Protein AF-A0A836XBY1-F1 (afdb_monomer_lite)

Sequence (160 aa):
MATEALGCWCQQQGVPALYATQEVIALEDSLPRNDVAAAGVRAFLLENYATAENLGTAPGSHAGLGLGHCAAGVAPMRGYVDLIMQRQLLAWLGVVGAPLPLEALERALLETAAARDAGAFAPAGHGERIEAVPGQRLRLRIDQVSARQNILRLADPRPE

pLDDT: mean 77.75, std 17.01, range [32.5, 96.88]

Radius of gyration: 20.56 Å; chains: 1; bounding box: 40×56×50 Å

Structure (mmCIF, N/CA/C/O backbone):
data_AF-A0A836XBY1-F1
#
_entry.id   AF-A0A836XBY1-F1
#
loop_
_atom_site.group_PDB
_atom_site.id
_atom_site.type_symbol
_atom_site.label_atom_id
_atom_site.label_alt_id
_atom_site.label_comp_id
_atom_site.label_asym_id
_atom_site.label_entity_id
_atom_site.label_seq_id
_atom_site.pdbx_PDB_ins_code
_atom_site.Cartn_x
_atom_site.Cartn_y
_atom_site.Cartn_z
_atom_site.occupancy
_atom_site.B_iso_or_equiv
_atom_site.auth_seq_id
_atom_site.auth_comp_id
_atom_site.auth_asym_id
_atom_site.auth_atom_id
_atom_site.pdbx_PDB_model_num
ATOM 1 N N . MET A 1 1 ? 2.038 -13.872 -1.109 1.00 83.88 1 MET A N 1
ATOM 2 C CA . MET A 1 1 ? 1.211 -14.680 -0.179 1.00 83.88 1 MET A CA 1
ATOM 3 C C . MET A 1 1 ? 0.800 -13.906 1.071 1.00 83.88 1 MET A C 1
ATOM 5 O O . MET A 1 1 ? -0.390 -13.713 1.242 1.00 83.88 1 MET A O 1
ATOM 9 N N . ALA A 1 2 ? 1.714 -13.426 1.929 1.00 93.50 2 ALA A N 1
ATOM 10 C CA . ALA A 1 2 ? 1.316 -12.692 3.146 1.00 93.50 2 ALA A CA 1
ATOM 11 C C . ALA A 1 2 ? 0.597 -11.357 2.857 1.00 93.50 2 ALA A C 1
ATOM 13 O O . ALA A 1 2 ? -0.452 -11.092 3.435 1.00 93.50 2 ALA A O 1
ATOM 14 N N . THR A 1 3 ? 1.116 -10.558 1.917 1.00 94.06 3 THR A N 1
ATOM 15 C CA . THR A 1 3 ? 0.477 -9.311 1.447 1.00 94.06 3 THR A CA 1
ATOM 16 C C . THR A 1 3 ? -0.903 -9.551 0.841 1.00 94.06 3 THR A C 1
ATOM 18 O O . THR A 1 3 ? -1.809 -8.742 1.016 1.00 94.06 3 THR A O 1
ATOM 21 N N . GLU A 1 4 ? -1.074 -10.691 0.167 1.00 95.75 4 GLU A N 1
ATOM 22 C CA . GLU A 1 4 ? -2.338 -11.082 -0.452 1.00 95.75 4 GLU A CA 1
ATOM 23 C C . GLU A 1 4 ? -3.380 -11.537 0.560 1.00 95.75 4 GLU A C 1
ATOM 25 O O . GLU A 1 4 ? -4.508 -11.054 0.546 1.00 95.75 4 GLU A O 1
ATOM 30 N N . ALA A 1 5 ? -2.987 -12.401 1.496 1.00 96.38 5 ALA A N 1
ATOM 31 C CA . ALA A 1 5 ? -3.855 -12.808 2.591 1.00 96.38 5 ALA A CA 1
ATOM 32 C C . ALA A 1 5 ? -4.316 -11.596 3.416 1.00 96.38 5 ALA A C 1
ATOM 34 O O . ALA A 1 5 ? -5.496 -11.492 3.750 1.00 96.38 5 ALA A O 1
ATOM 35 N N . LEU A 1 6 ? -3.401 -10.661 3.692 1.00 96.00 6 LEU A N 1
ATOM 36 C CA . LEU A 1 6 ? -3.723 -9.419 4.384 1.00 96.00 6 LEU A CA 1
ATOM 37 C C . LEU A 1 6 ? -4.706 -8.559 3.580 1.00 96.00 6 LEU A C 1
ATOM 39 O O . LEU A 1 6 ? -5.691 -8.092 4.143 1.00 96.00 6 LEU A O 1
ATOM 43 N N . GLY A 1 7 ? -4.476 -8.384 2.276 1.00 95.75 7 GLY A N 1
ATOM 44 C CA . GLY A 1 7 ? -5.364 -7.607 1.410 1.00 95.75 7 GLY A CA 1
ATOM 45 C C . GLY A 1 7 ? -6.777 -8.181 1.348 1.00 95.75 7 GLY A C 1
ATOM 46 O O . GLY A 1 7 ? -7.746 -7.452 1.552 1.00 95.75 7 GLY A O 1
ATOM 47 N N . CYS A 1 8 ? -6.895 -9.497 1.166 1.00 96.12 8 CYS A N 1
ATOM 48 C CA . CYS A 1 8 ? -8.179 -10.190 1.206 1.00 96.12 8 CYS A CA 1
ATOM 49 C C . CYS A 1 8 ? -8.882 -10.008 2.558 1.00 96.12 8 CYS A C 1
ATOM 51 O O . CYS A 1 8 ? -10.078 -9.724 2.600 1.00 96.12 8 CYS A O 1
ATOM 53 N N . TRP A 1 9 ? -8.153 -10.141 3.668 1.00 96.62 9 TRP A N 1
ATOM 54 C CA . TRP A 1 9 ? -8.723 -9.967 5.002 1.00 96.62 9 TRP A CA 1
ATOM 55 C C . TRP A 1 9 ? -9.207 -8.531 5.236 1.00 96.62 9 TRP A C 1
ATOM 57 O O . TRP A 1 9 ? -10.338 -8.340 5.677 1.00 96.62 9 TRP A O 1
ATOM 67 N N . CYS A 1 10 ? -8.405 -7.521 4.884 1.00 95.44 10 CYS A N 1
ATOM 68 C CA . CYS A 1 10 ? -8.791 -6.114 5.015 1.00 95.44 10 CYS A CA 1
ATOM 69 C C . CYS A 1 10 ? -10.071 -5.809 4.232 1.00 95.44 10 CYS A C 1
ATOM 71 O O . CYS A 1 10 ? -10.983 -5.182 4.767 1.00 95.44 10 CYS A O 1
ATOM 73 N N . GLN A 1 11 ? -10.171 -6.306 2.997 1.00 94.50 11 GLN A N 1
ATOM 74 C CA . GLN A 1 11 ? -11.366 -6.145 2.174 1.00 94.50 11 GLN A CA 1
ATOM 75 C C . GLN A 1 11 ? -12.593 -6.821 2.802 1.00 94.50 11 GLN A C 1
ATOM 77 O O . GLN A 1 11 ? -13.657 -6.212 2.876 1.00 94.50 11 GLN A O 1
ATOM 82 N N . GLN A 1 12 ? -12.450 -8.055 3.293 1.00 95.88 12 GLN A N 1
ATOM 83 C CA . GLN A 1 12 ? -13.543 -8.804 3.925 1.00 95.88 12 GLN A CA 1
ATOM 84 C C . GLN A 1 12 ? -14.035 -8.155 5.223 1.00 95.88 12 GLN A C 1
ATOM 86 O O . GLN A 1 12 ? -15.228 -8.189 5.512 1.00 95.88 12 GLN A O 1
ATOM 91 N N . GLN A 1 13 ? -13.126 -7.576 6.008 1.00 94.88 13 GLN A N 1
ATOM 92 C CA . GLN A 1 13 ? -13.446 -6.921 7.278 1.00 94.88 13 GLN A CA 1
ATOM 93 C C . GLN A 1 13 ? -13.849 -5.447 7.119 1.00 94.88 13 GLN A C 1
ATOM 95 O O . GLN A 1 13 ? -14.208 -4.808 8.106 1.00 94.88 13 GLN A O 1
ATOM 100 N N . GLY A 1 14 ? -13.777 -4.890 5.904 1.00 93.19 14 GLY A N 1
ATOM 101 C CA . GLY A 1 14 ? -14.043 -3.471 5.658 1.00 93.19 14 GLY A CA 1
ATOM 102 C C . GLY A 1 14 ? -13.013 -2.536 6.299 1.00 93.19 14 GLY A C 1
ATOM 103 O O . GLY A 1 14 ? -13.337 -1.395 6.617 1.00 93.19 14 GLY A O 1
ATOM 104 N N . VAL A 1 15 ? -11.784 -3.015 6.509 1.00 93.94 15 VAL A N 1
ATOM 105 C CA . VAL A 1 15 ? -10.686 -2.230 7.084 1.00 93.94 15 VAL A CA 1
ATOM 106 C C . VAL A 1 15 ? -10.152 -1.283 6.006 1.00 93.94 15 VAL A C 1
ATOM 108 O O . VAL A 1 15 ? -9.696 -1.762 4.961 1.00 93.94 15 VAL A O 1
ATOM 111 N N . PRO A 1 16 ? -10.130 0.042 6.239 1.00 94.12 16 PRO A N 1
ATOM 112 C CA . PRO A 1 16 ? -9.427 0.968 5.358 1.00 94.12 16 PRO A CA 1
ATOM 113 C C . PRO A 1 16 ? -7.941 0.600 5.301 1.00 94.12 16 PRO A C 1
ATOM 115 O O . PRO A 1 16 ? -7.269 0.572 6.335 1.00 94.12 16 PRO A O 1
ATOM 118 N N . ALA A 1 17 ? -7.442 0.292 4.105 1.00 94.50 17 ALA A N 1
ATOM 119 C CA . ALA A 1 17 ? -6.111 -0.263 3.898 1.00 94.50 17 ALA A CA 1
ATOM 120 C C . ALA A 1 17 ? -5.401 0.390 2.709 1.00 94.50 17 ALA A C 1
ATOM 122 O O . ALA A 1 17 ? -6.031 0.984 1.839 1.00 94.50 17 ALA A O 1
ATOM 123 N N . LEU A 1 18 ? -4.076 0.259 2.694 1.00 95.31 18 LEU A N 1
ATOM 124 C CA . LEU A 1 18 ? -3.205 0.725 1.625 1.00 95.31 18 LEU A CA 1
ATOM 125 C C . LEU A 1 18 ? -2.820 -0.468 0.748 1.00 95.31 18 LEU A C 1
ATOM 127 O O . LEU A 1 18 ? -2.234 -1.441 1.233 1.00 95.31 18 LEU A O 1
ATOM 131 N N . TYR A 1 19 ? -3.148 -0.375 -0.534 1.00 94.88 19 TYR A N 1
ATOM 132 C CA . TYR A 1 19 ? -2.885 -1.384 -1.548 1.00 94.88 19 TYR A CA 1
ATOM 133 C C . TYR A 1 19 ? -1.819 -0.894 -2.524 1.00 94.88 19 TYR A C 1
ATOM 135 O O . TYR A 1 19 ? -1.833 0.253 -2.969 1.00 94.88 19 TYR A O 1
ATOM 143 N N . ALA A 1 20 ? -0.908 -1.795 -2.862 1.00 92.88 20 ALA A N 1
ATOM 144 C CA . ALA A 1 20 ? 0.003 -1.684 -3.982 1.00 92.88 20 ALA A CA 1
ATOM 145 C C . ALA A 1 20 ? -0.653 -2.325 -5.206 1.00 92.88 20 ALA A C 1
ATOM 147 O O . ALA A 1 20 ? -1.018 -3.501 -5.196 1.00 92.88 20 ALA A O 1
ATOM 148 N N . THR A 1 21 ? -0.810 -1.546 -6.265 1.00 92.38 21 THR A N 1
ATOM 149 C CA . THR A 1 21 ? -1.419 -1.981 -7.521 1.00 92.38 21 THR A CA 1
ATOM 150 C C . THR A 1 21 ? -0.448 -1.743 -8.660 1.00 92.38 21 THR A C 1
ATOM 152 O O . THR A 1 21 ? 0.353 -0.809 -8.636 1.00 92.38 21 THR A O 1
ATOM 155 N N . GLN A 1 22 ? -0.492 -2.607 -9.662 1.00 90.25 22 GLN A N 1
ATOM 156 C CA . GLN A 1 22 ? 0.351 -2.478 -10.839 1.00 90.25 22 GLN A CA 1
ATOM 157 C C . GLN A 1 22 ? -0.416 -3.012 -12.038 1.00 90.25 22 GLN A C 1
ATOM 159 O O . GLN A 1 22 ? -0.896 -4.150 -12.017 1.00 90.25 22 GLN A O 1
ATOM 164 N N . GLU A 1 23 ? -0.533 -2.181 -13.068 1.00 81.88 23 GLU A N 1
ATOM 165 C CA . GLU A 1 23 ? -1.212 -2.550 -14.303 1.00 81.88 23 GLU A CA 1
ATOM 166 C C . GLU A 1 23 ? -0.350 -3.495 -15.148 1.00 81.88 23 GLU A C 1
ATOM 168 O O . GLU A 1 23 ? 0.879 -3.521 -15.059 1.00 81.88 23 GLU A O 1
ATOM 173 N N . VAL A 1 24 ? -1.014 -4.304 -15.972 1.00 72.62 24 VAL A N 1
ATOM 174 C CA . VAL A 1 24 ? -0.338 -5.165 -16.943 1.00 72.62 24 VAL A CA 1
ATOM 175 C C . VAL A 1 24 ? 0.070 -4.312 -18.134 1.00 72.62 24 VAL A C 1
ATOM 177 O O . VAL A 1 24 ? -0.769 -3.644 -18.735 1.00 72.62 24 VAL A O 1
ATOM 180 N N . ILE A 1 25 ? 1.333 -4.407 -18.541 1.00 65.50 25 ILE A N 1
ATOM 181 C CA . ILE A 1 25 ? 1.749 -3.912 -19.851 1.00 65.50 25 ILE A CA 1
ATOM 182 C C . ILE A 1 25 ? 1.839 -5.101 -20.791 1.00 65.50 25 ILE A C 1
ATOM 184 O O . ILE A 1 25 ? 2.587 -6.049 -20.550 1.00 65.50 25 ILE A O 1
ATOM 188 N N . ALA A 1 26 ? 1.075 -5.040 -21.878 1.00 61.56 26 ALA A N 1
ATOM 189 C CA . ALA A 1 26 ? 1.122 -6.022 -22.947 1.00 61.56 26 ALA A CA 1
ATOM 190 C C . ALA A 1 26 ? 2.450 -5.897 -23.720 1.00 61.56 26 ALA A C 1
ATOM 192 O O . ALA A 1 26 ? 2.532 -5.211 -24.734 1.00 61.56 26 ALA A O 1
ATOM 193 N N . LEU A 1 27 ? 3.508 -6.543 -23.221 1.00 60.84 27 LEU A N 1
ATOM 194 C CA . LEU A 1 27 ? 4.793 -6.703 -23.924 1.00 60.84 27 LEU A CA 1
ATOM 195 C C . LEU A 1 27 ? 4.942 -8.069 -24.609 1.00 60.84 27 LEU A C 1
ATOM 197 O O . LEU A 1 27 ? 6.008 -8.400 -25.126 1.00 60.84 27 LEU A O 1
ATOM 201 N N . GLU A 1 28 ? 3.900 -8.897 -24.577 1.00 59.56 28 GLU A N 1
ATOM 202 C CA . GLU A 1 28 ? 4.025 -10.337 -24.815 1.00 59.56 28 GLU A CA 1
ATOM 203 C C . GLU A 1 28 ? 4.475 -10.720 -26.232 1.00 59.56 28 GLU A C 1
ATOM 205 O O . GLU A 1 28 ? 5.064 -11.795 -26.399 1.00 59.56 28 GLU A O 1
ATOM 210 N N . ASP A 1 29 ? 4.252 -9.844 -27.214 1.00 56.56 29 ASP A N 1
ATOM 211 C CA . ASP A 1 29 ? 4.521 -10.122 -28.629 1.00 56.56 29 ASP A CA 1
ATOM 212 C C . ASP A 1 29 ? 5.930 -9.717 -29.095 1.00 56.56 29 ASP A C 1
ATOM 214 O O . ASP A 1 29 ? 6.388 -10.199 -30.129 1.00 56.56 29 ASP A O 1
ATOM 218 N N . SER A 1 30 ? 6.654 -8.875 -28.348 1.00 58.19 30 SER A N 1
ATOM 219 C CA . SER A 1 30 ? 7.972 -8.346 -28.754 1.00 58.19 30 SER A CA 1
ATOM 220 C C . SER A 1 30 ? 9.150 -8.864 -27.924 1.00 58.19 30 SER A C 1
ATOM 222 O O . SER A 1 30 ? 10.306 -8.574 -28.242 1.00 58.19 30 SER A O 1
ATOM 224 N N . LEU A 1 31 ? 8.890 -9.644 -26.871 1.00 63.50 31 LEU A N 1
ATOM 225 C CA . LEU A 1 31 ? 9.942 -10.184 -26.013 1.00 63.50 31 LEU A CA 1
ATOM 226 C C . LEU A 1 31 ? 10.588 -11.438 -26.626 1.00 63.50 31 LEU A C 1
ATOM 228 O O . LEU A 1 31 ? 9.869 -12.347 -27.051 1.00 63.50 31 LEU A O 1
ATOM 232 N N . PRO A 1 32 ? 11.932 -11.554 -26.600 1.00 62.34 32 PRO A N 1
ATOM 233 C CA . PRO A 1 32 ? 12.618 -12.770 -27.021 1.00 62.34 32 PRO A CA 1
ATOM 234 C C . PRO A 1 32 ? 12.116 -13.966 -26.202 1.00 62.34 32 PRO A C 1
ATOM 236 O O . PRO A 1 32 ? 12.193 -13.964 -24.970 1.00 62.34 32 PRO A O 1
ATOM 239 N N . ARG A 1 33 ? 11.587 -14.992 -26.875 1.00 60.72 33 ARG A N 1
ATOM 240 C CA . ARG A 1 33 ? 11.203 -16.259 -26.242 1.00 60.72 33 ARG A CA 1
ATOM 241 C C . ARG A 1 33 ? 12.278 -17.307 -26.537 1.00 60.72 33 ARG A C 1
ATOM 243 O O . ARG A 1 33 ? 12.621 -17.513 -27.694 1.00 60.72 33 ARG A O 1
ATOM 250 N N . ASN A 1 34 ? 12.712 -18.009 -25.488 1.00 58.09 34 ASN A N 1
ATOM 251 C CA . ASN A 1 34 ? 13.437 -19.288 -25.530 1.00 58.09 34 ASN A CA 1
ATOM 252 C C . ASN A 1 34 ? 14.964 -19.282 -25.773 1.00 58.09 34 ASN A C 1
ATOM 254 O O . ASN A 1 34 ? 15.424 -19.983 -26.668 1.00 58.09 34 ASN A O 1
ATOM 258 N N . ASP A 1 35 ? 15.757 -18.645 -24.899 1.00 61.16 35 ASP A N 1
ATOM 259 C CA . ASP A 1 35 ? 17.078 -19.171 -24.490 1.00 61.16 35 ASP A CA 1
ATOM 260 C C . ASP A 1 35 ? 17.495 -18.635 -23.087 1.00 61.16 35 ASP A C 1
ATOM 262 O O . ASP A 1 35 ? 16.883 -17.700 -22.565 1.00 61.16 35 ASP A O 1
ATOM 266 N N . VAL A 1 36 ? 18.487 -19.252 -22.426 1.00 57.00 36 VAL A N 1
ATOM 267 C CA . VAL A 1 36 ? 18.927 -18.887 -21.055 1.00 57.00 36 VAL A CA 1
ATOM 268 C C . VAL A 1 36 ? 19.690 -17.548 -21.011 1.00 57.00 36 VAL A C 1
ATOM 270 O O . VAL A 1 36 ? 19.583 -16.822 -20.025 1.00 57.00 36 VAL A O 1
ATOM 273 N N . ALA A 1 37 ? 20.404 -17.168 -22.075 1.00 61.78 37 ALA A N 1
ATOM 274 C CA . ALA A 1 37 ? 21.011 -15.841 -22.222 1.00 61.78 37 ALA A CA 1
ATOM 275 C C . ALA A 1 37 ? 19.949 -14.752 -22.500 1.00 61.78 37 ALA A C 1
ATOM 277 O O . ALA A 1 37 ? 20.067 -13.619 -22.030 1.00 61.78 37 ALA A O 1
ATOM 278 N N . ALA A 1 38 ? 18.852 -15.113 -23.164 1.00 67.31 38 ALA A N 1
ATOM 279 C CA . ALA A 1 38 ? 17.681 -14.288 -23.408 1.00 67.31 38 ALA A CA 1
ATOM 280 C C . ALA A 1 38 ? 16.842 -14.080 -22.140 1.00 67.31 38 ALA A C 1
ATOM 282 O O . ALA A 1 38 ? 16.091 -13.110 -22.073 1.00 67.31 38 ALA A O 1
ATOM 283 N N . ALA A 1 39 ? 16.988 -14.919 -21.106 1.00 72.50 39 ALA A N 1
ATOM 284 C CA . ALA A 1 39 ? 16.289 -14.737 -19.833 1.00 72.50 39 ALA A CA 1
ATOM 285 C C . ALA A 1 39 ? 16.716 -13.443 -19.117 1.00 72.50 39 ALA A C 1
ATOM 287 O O . ALA A 1 39 ? 15.857 -12.710 -18.630 1.00 72.50 39 ALA A O 1
ATOM 288 N N . GLY A 1 40 ? 18.018 -13.131 -19.109 1.00 75.06 40 GLY A N 1
ATOM 289 C CA . GLY A 1 40 ? 18.540 -11.892 -18.522 1.00 75.06 40 GLY A CA 1
ATOM 290 C C . GLY A 1 40 ? 18.102 -10.650 -19.299 1.00 75.06 40 GLY A C 1
ATOM 291 O O . GLY A 1 40 ? 17.613 -9.690 -18.711 1.00 75.06 40 GLY A O 1
ATOM 292 N N . VAL A 1 41 ? 18.184 -10.701 -20.633 1.00 76.75 41 VAL A N 1
ATOM 293 C CA . VAL A 1 41 ? 17.701 -9.621 -21.513 1.00 76.75 41 VAL A CA 1
ATOM 294 C C . VAL A 1 41 ? 16.195 -9.415 -21.349 1.00 76.75 41 VAL A C 1
ATOM 296 O O . VAL A 1 41 ? 15.728 -8.284 -21.266 1.00 76.75 41 VAL A O 1
ATOM 299 N N . ARG A 1 42 ? 15.421 -10.498 -21.243 1.00 75.56 42 ARG A N 1
ATOM 300 C CA . ARG A 1 42 ? 13.977 -10.438 -21.011 1.00 75.56 42 ARG A CA 1
ATOM 301 C C . ARG A 1 42 ? 13.641 -9.844 -19.646 1.00 75.56 42 ARG A C 1
ATOM 303 O O . ARG A 1 42 ? 12.733 -9.025 -19.586 1.00 75.56 42 ARG A O 1
ATOM 310 N N . ALA A 1 43 ? 14.353 -10.218 -18.582 1.00 77.62 43 ALA A N 1
ATOM 311 C CA . ALA A 1 43 ? 14.173 -9.620 -17.259 1.00 77.62 43 ALA A CA 1
ATOM 312 C C . ALA A 1 43 ? 14.464 -8.112 -17.290 1.00 77.62 43 ALA A C 1
ATOM 314 O O . ALA A 1 43 ? 13.621 -7.325 -16.876 1.00 77.62 43 ALA A O 1
ATOM 315 N N . PHE A 1 44 ? 15.583 -7.712 -17.900 1.00 77.19 44 PHE A N 1
ATOM 316 C CA . PHE A 1 44 ? 15.938 -6.305 -18.084 1.00 77.19 44 PHE A CA 1
ATOM 317 C C . PHE A 1 44 ? 14.874 -5.528 -18.873 1.00 77.19 44 PHE A C 1
ATOM 319 O O . PHE A 1 44 ? 14.497 -4.424 -18.489 1.00 77.19 44 PHE A O 1
ATOM 326 N N . LEU A 1 45 ? 14.358 -6.082 -19.974 1.00 75.94 45 LEU A N 1
ATOM 327 C CA . LEU A 1 45 ? 13.289 -5.437 -20.739 1.00 75.94 45 LEU A CA 1
ATOM 328 C C . LEU A 1 45 ? 12.007 -5.332 -19.905 1.00 75.94 45 LEU A C 1
ATOM 330 O O . LEU A 1 45 ? 11.420 -4.259 -19.833 1.00 75.94 45 LEU A O 1
ATOM 334 N N . LEU A 1 46 ? 11.594 -6.404 -19.229 1.00 76.31 46 LEU A N 1
ATOM 335 C CA . LEU A 1 46 ? 10.412 -6.385 -18.367 1.00 76.31 46 LEU A CA 1
ATOM 336 C C . LEU A 1 46 ? 10.526 -5.340 -17.251 1.00 76.31 46 LEU A C 1
ATOM 338 O O . LEU A 1 46 ? 9.559 -4.628 -17.013 1.00 76.31 46 LEU A O 1
ATOM 342 N N . GLU A 1 47 ? 11.692 -5.198 -16.620 1.00 76.88 47 GLU A N 1
ATOM 343 C CA . GLU A 1 47 ? 11.943 -4.162 -15.611 1.00 76.88 47 GLU A CA 1
ATOM 344 C C . GLU A 1 47 ? 11.869 -2.747 -16.193 1.00 76.88 47 GLU A C 1
ATOM 346 O O . GLU A 1 47 ? 11.228 -1.881 -15.606 1.00 76.88 47 GLU A O 1
ATOM 351 N N . ASN A 1 48 ? 12.472 -2.507 -17.363 1.00 73.50 48 ASN A N 1
ATOM 352 C CA . ASN A 1 48 ? 12.445 -1.185 -18.003 1.00 73.50 48 ASN A CA 1
ATOM 353 C C . ASN A 1 48 ? 11.057 -0.775 -18.479 1.00 73.50 48 ASN A C 1
ATOM 355 O O . ASN A 1 48 ? 10.752 0.416 -18.549 1.00 73.50 48 ASN A O 1
ATOM 359 N N . TYR A 1 49 ? 10.244 -1.753 -18.866 1.00 73.19 49 TYR A N 1
ATOM 360 C CA . TYR A 1 49 ? 8.899 -1.471 -19.315 1.00 73.19 49 TYR A CA 1
ATOM 361 C C . TYR A 1 49 ? 7.892 -1.477 -18.180 1.00 73.19 49 TYR A C 1
ATOM 363 O O . TYR A 1 49 ? 6.896 -0.797 -18.351 1.00 73.19 49 TYR A O 1
ATOM 371 N N . ALA A 1 50 ? 8.125 -2.159 -17.053 1.00 70.88 50 ALA A N 1
ATOM 372 C CA . ALA A 1 50 ? 7.178 -2.252 -15.944 1.00 70.88 50 ALA A CA 1
ATOM 373 C C . ALA A 1 50 ? 6.606 -0.880 -15.544 1.00 70.88 50 ALA A C 1
ATOM 375 O O . ALA A 1 50 ? 7.343 0.083 -15.324 1.00 70.88 50 ALA A O 1
ATOM 376 N N . THR A 1 51 ? 5.277 -0.789 -15.409 1.00 75.88 51 THR A N 1
ATOM 377 C CA . THR A 1 51 ? 4.661 0.420 -14.853 1.00 75.88 51 THR A CA 1
ATOM 378 C C . THR A 1 51 ? 5.132 0.591 -13.421 1.00 75.88 51 THR A C 1
ATOM 380 O O . THR A 1 51 ? 5.271 -0.395 -12.691 1.00 75.88 51 THR A O 1
ATOM 383 N N . ALA A 1 52 ? 5.299 1.837 -12.989 1.00 79.62 52 ALA A N 1
ATOM 384 C CA . ALA A 1 52 ? 5.485 2.116 -11.575 1.00 79.62 52 ALA A CA 1
ATOM 385 C C . ALA A 1 52 ? 4.344 1.492 -10.754 1.00 79.62 52 ALA A C 1
ATOM 387 O O . ALA A 1 52 ? 3.189 1.459 -11.187 1.00 79.62 52 ALA A O 1
ATOM 388 N N . GLU A 1 53 ? 4.687 0.979 -9.576 1.00 86.00 53 GLU A N 1
ATOM 389 C CA . GLU A 1 53 ? 3.698 0.578 -8.583 1.00 86.00 53 GLU A CA 1
ATOM 390 C C . GLU A 1 53 ? 2.884 1.810 -8.167 1.00 86.00 53 GLU A C 1
ATOM 392 O O . GLU A 1 53 ? 3.440 2.852 -7.811 1.00 86.00 53 GLU A O 1
ATOM 397 N N . ASN A 1 54 ? 1.562 1.677 -8.198 1.00 88.00 54 ASN A N 1
ATOM 398 C CA . ASN A 1 54 ? 0.631 2.676 -7.707 1.00 88.00 54 ASN A CA 1
ATOM 399 C C . ASN A 1 54 ? 0.163 2.280 -6.310 1.00 88.00 54 ASN A C 1
ATOM 401 O O . ASN A 1 54 ? -0.486 1.247 -6.125 1.00 88.00 54 ASN A O 1
ATOM 405 N N . LEU A 1 55 ? 0.462 3.131 -5.332 1.00 90.62 55 LEU A N 1
ATOM 406 C CA . LEU A 1 55 ? -0.076 3.008 -3.985 1.00 90.62 55 LEU A CA 1
ATOM 407 C C . LEU A 1 55 ? -1.401 3.760 -3.885 1.00 90.62 55 LEU A C 1
ATOM 409 O O . LEU A 1 55 ? -1.483 4.938 -4.231 1.00 90.62 55 LEU A O 1
ATOM 413 N N . GLY A 1 56 ? -2.425 3.089 -3.373 1.00 92.06 56 GLY A N 1
ATOM 414 C CA . GLY A 1 56 ? -3.756 3.658 -3.213 1.00 92.06 56 GLY A CA 1
ATOM 415 C C . GLY A 1 56 ? -4.533 3.005 -2.080 1.00 92.06 56 GLY A C 1
ATOM 416 O O . GLY A 1 56 ? -4.039 2.120 -1.387 1.00 92.06 56 GLY A O 1
ATOM 417 N N . THR A 1 57 ? -5.765 3.454 -1.881 1.00 93.00 57 THR A N 1
ATOM 418 C CA . THR A 1 57 ? -6.697 2.893 -0.889 1.00 93.00 57 THR A CA 1
ATOM 419 C C . THR A 1 57 ? -7.691 1.908 -1.501 1.00 93.00 57 THR A C 1
ATOM 421 O O . THR A 1 57 ? -8.324 1.128 -0.788 1.00 93.00 57 THR A O 1
ATOM 424 N N . ALA A 1 58 ? -7.813 1.914 -2.829 1.00 92.00 58 ALA A N 1
ATOM 425 C CA . ALA A 1 58 ? -8.642 0.975 -3.561 1.00 92.00 58 ALA A CA 1
ATOM 426 C C . ALA A 1 58 ? -7.897 -0.357 -3.769 1.00 92.00 58 ALA A C 1
ATOM 428 O O . ALA A 1 58 ? -6.743 -0.344 -4.208 1.00 92.00 58 ALA A O 1
ATOM 429 N N . PRO A 1 59 ? -8.537 -1.506 -3.494 1.00 92.06 59 PRO A N 1
ATOM 430 C CA . PRO A 1 59 ? -7.967 -2.802 -3.830 1.00 92.06 59 PRO A CA 1
ATOM 431 C C . PRO A 1 59 ? -7.811 -2.951 -5.346 1.00 92.06 59 PRO A C 1
ATOM 433 O O . PRO A 1 59 ? -8.681 -2.543 -6.116 1.00 92.06 59 PRO A O 1
ATOM 436 N N . GLY A 1 60 ? -6.720 -3.585 -5.770 1.00 88.94 60 GLY A N 1
ATOM 437 C CA . GLY A 1 60 ? -6.456 -3.872 -7.173 1.00 88.94 60 GLY A CA 1
ATOM 438 C C . GLY A 1 60 ? -5.334 -4.887 -7.358 1.00 88.94 60 GLY A C 1
ATOM 439 O O . GLY A 1 60 ? -4.601 -5.215 -6.418 1.00 88.94 60 GLY A O 1
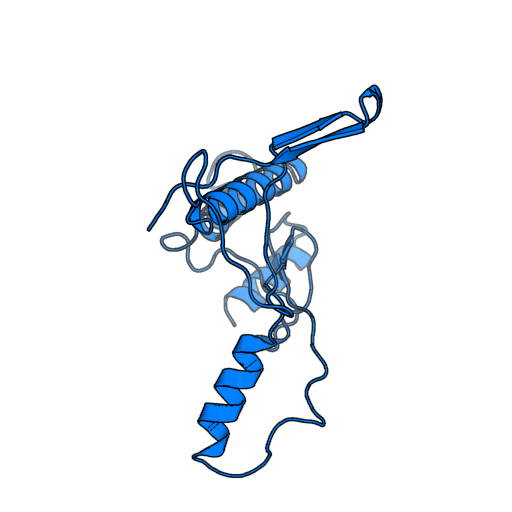ATOM 440 N N . SER A 1 61 ? -5.211 -5.376 -8.591 1.00 90.62 61 SER A N 1
ATOM 441 C CA . SER A 1 61 ? -4.209 -6.372 -8.954 1.00 90.62 61 SER A CA 1
ATOM 442 C C . SER A 1 61 ? -2.805 -5.782 -8.988 1.00 90.62 61 SER A C 1
ATOM 444 O O . SER A 1 61 ? -2.601 -4.641 -9.405 1.00 90.62 61 SER A O 1
ATOM 446 N N . HIS A 1 62 ? -1.824 -6.609 -8.644 1.00 91.81 62 HIS A N 1
ATOM 447 C CA . HIS A 1 62 ? -0.414 -6.317 -8.839 1.00 91.81 62 HIS A CA 1
ATOM 448 C C . HIS A 1 62 ? 0.158 -7.254 -9.904 1.00 91.81 62 HIS A C 1
ATOM 450 O O . HIS A 1 62 ? 0.625 -8.354 -9.593 1.00 91.81 62 HIS A O 1
ATOM 456 N N . ALA A 1 63 ? 0.140 -6.811 -11.163 1.00 85.94 63 ALA A N 1
ATOM 457 C CA . ALA A 1 63 ? 0.531 -7.610 -12.324 1.00 85.94 63 ALA A CA 1
ATOM 458 C C . ALA A 1 63 ? 1.914 -8.266 -12.181 1.00 85.94 63 ALA A C 1
ATOM 460 O O . ALA A 1 63 ? 2.036 -9.473 -12.380 1.00 85.94 63 ALA A O 1
ATOM 461 N N . GLY A 1 64 ? 2.936 -7.516 -11.750 1.00 82.62 64 GLY A N 1
ATOM 462 C CA . GLY A 1 64 ? 4.302 -8.036 -11.615 1.00 82.62 64 GLY A CA 1
ATOM 463 C C . GLY A 1 64 ? 4.473 -9.136 -10.562 1.00 82.62 64 GLY A C 1
ATOM 464 O O . GLY A 1 64 ? 5.443 -9.886 -10.616 1.00 82.62 64 GLY A O 1
ATOM 465 N N . LEU A 1 65 ? 3.526 -9.267 -9.626 1.00 86.44 65 LEU A N 1
ATOM 466 C CA . LEU A 1 65 ? 3.536 -10.296 -8.581 1.00 86.44 65 LEU A CA 1
ATOM 467 C C . LEU A 1 65 ? 2.463 -11.371 -8.806 1.00 86.44 65 LEU A C 1
ATOM 469 O O . LEU A 1 65 ? 2.432 -12.355 -8.070 1.00 86.44 65 LEU A O 1
ATOM 473 N N . GLY A 1 66 ? 1.574 -11.183 -9.787 1.00 89.19 66 GLY A N 1
ATOM 474 C CA . GLY A 1 66 ? 0.436 -12.067 -10.036 1.00 89.19 66 GLY A CA 1
ATOM 475 C C . GLY A 1 66 ? -0.588 -12.106 -8.896 1.00 89.19 66 GLY A C 1
ATOM 476 O O . GLY A 1 66 ? -1.268 -13.115 -8.741 1.00 89.19 66 GLY A O 1
ATOM 477 N N . LEU A 1 67 ? -0.679 -11.049 -8.080 1.00 91.44 67 LEU A N 1
ATOM 478 C CA . LEU A 1 67 ? -1.565 -11.004 -6.907 1.00 91.44 67 LEU A CA 1
ATOM 479 C C . LEU A 1 67 ? -2.841 -10.221 -7.207 1.00 91.44 67 LEU A C 1
ATOM 481 O O . LEU A 1 67 ? -2.791 -9.177 -7.860 1.00 91.44 67 LEU A O 1
ATOM 485 N N . GLY A 1 68 ? -3.973 -10.688 -6.677 1.00 91.44 68 GLY A N 1
ATOM 486 C CA . GLY A 1 68 ? -5.262 -10.008 -6.848 1.00 91.44 68 GLY A CA 1
ATOM 487 C C . GLY A 1 68 ? -5.468 -8.820 -5.903 1.00 91.44 68 GLY A C 1
ATOM 488 O O . GLY A 1 68 ? -6.116 -7.850 -6.278 1.00 91.44 68 GLY A O 1
ATOM 489 N N . HIS A 1 69 ? -4.908 -8.894 -4.692 1.00 92.81 69 HIS A N 1
ATOM 490 C CA . HIS A 1 69 ? -5.038 -7.871 -3.650 1.00 92.81 69 HIS A CA 1
ATOM 491 C C . HIS A 1 69 ? -3.707 -7.713 -2.919 1.00 92.81 69 HIS A C 1
ATOM 493 O O . HIS A 1 69 ? -3.437 -8.468 -1.999 1.00 92.81 69 HIS A O 1
ATOM 499 N N . CYS A 1 70 ? -2.849 -6.764 -3.281 1.00 94.00 70 CYS A N 1
ATOM 500 C CA . CYS A 1 70 ? -1.556 -6.627 -2.601 1.00 94.00 70 CYS A CA 1
ATOM 501 C C . CYS A 1 70 ? -1.603 -5.506 -1.557 1.00 94.00 70 CYS A C 1
ATOM 503 O O . CYS A 1 70 ? -1.400 -4.347 -1.894 1.00 94.00 70 CYS A O 1
ATOM 505 N N . ALA A 1 71 ? -1.883 -5.829 -0.289 1.00 95.31 71 ALA A N 1
ATOM 506 C CA . ALA A 1 71 ? -1.874 -4.834 0.789 1.00 95.31 71 ALA A CA 1
ATOM 507 C C . ALA A 1 71 ? -0.493 -4.692 1.445 1.00 95.31 71 ALA A C 1
ATOM 509 O O . ALA A 1 71 ? 0.232 -5.677 1.623 1.00 95.31 71 ALA A O 1
ATOM 510 N N . ALA A 1 72 ? -0.158 -3.468 1.854 1.00 93.88 72 ALA A N 1
ATOM 511 C CA . ALA A 1 72 ? 1.005 -3.191 2.692 1.00 93.88 72 ALA A CA 1
ATOM 512 C C . ALA A 1 72 ? 0.761 -3.619 4.154 1.00 93.88 72 ALA A C 1
ATOM 514 O O . ALA A 1 72 ? -0.381 -3.736 4.599 1.00 93.88 72 ALA A O 1
ATOM 515 N N . GLY A 1 73 ? 1.833 -3.823 4.925 1.00 93.00 73 GLY A N 1
ATOM 516 C CA . GLY A 1 73 ? 1.779 -4.143 6.362 1.00 93.00 73 GLY A CA 1
ATOM 517 C C . GLY A 1 73 ? 2.656 -5.319 6.799 1.00 93.00 73 GLY A C 1
ATOM 518 O O . GLY A 1 73 ? 2.668 -5.680 7.978 1.00 93.00 73 GLY A O 1
ATOM 519 N N . VAL A 1 74 ? 3.403 -5.922 5.872 1.00 93.56 74 VAL A N 1
ATOM 520 C CA . VAL A 1 74 ? 4.246 -7.098 6.138 1.00 93.56 74 VAL A CA 1
ATOM 521 C C . VAL A 1 74 ? 5.702 -6.732 6.433 1.00 93.56 74 VAL A C 1
ATOM 523 O O . VAL A 1 74 ? 6.430 -7.550 6.991 1.00 93.56 74 VAL A O 1
ATOM 526 N N . ALA A 1 75 ? 6.138 -5.515 6.089 1.00 93.44 75 ALA A N 1
ATOM 527 C CA . ALA A 1 75 ? 7.527 -5.069 6.220 1.00 93.44 75 ALA A CA 1
ATOM 528 C C . ALA A 1 75 ? 7.671 -3.700 6.931 1.00 93.44 75 ALA A C 1
ATOM 530 O O . ALA A 1 75 ? 8.325 -2.794 6.408 1.00 93.44 75 ALA A O 1
ATOM 531 N N . PRO A 1 76 ? 7.135 -3.532 8.156 1.00 93.12 76 PRO A N 1
ATOM 532 C CA . PRO A 1 76 ? 7.045 -2.237 8.855 1.00 93.12 76 PRO A CA 1
ATOM 533 C C . PRO A 1 76 ? 8.394 -1.554 9.109 1.00 93.12 76 PRO A C 1
ATOM 535 O O . PRO A 1 76 ? 8.471 -0.334 9.179 1.00 93.12 76 PRO A O 1
ATOM 538 N N . MET A 1 77 ? 9.476 -2.327 9.243 1.00 92.25 77 MET A N 1
ATOM 539 C CA . MET A 1 77 ? 10.817 -1.775 9.476 1.00 92.25 77 MET A CA 1
ATOM 540 C C . MET A 1 77 ? 11.488 -1.270 8.194 1.00 92.25 77 MET A C 1
ATOM 542 O O . MET A 1 77 ? 12.520 -0.611 8.266 1.00 92.25 77 MET A O 1
ATOM 546 N N . ARG A 1 78 ? 10.955 -1.635 7.023 1.00 87.94 78 ARG A N 1
ATOM 547 C CA . ARG A 1 78 ? 11.541 -1.317 5.712 1.00 87.94 78 ARG A CA 1
ATOM 548 C C . ARG A 1 78 ? 10.714 -0.307 4.925 1.00 87.94 78 ARG A C 1
ATOM 550 O O . ARG A 1 78 ? 11.248 0.329 4.024 1.00 87.94 78 ARG A O 1
ATOM 557 N N . GLY A 1 79 ? 9.432 -0.166 5.254 1.00 87.50 79 GLY A N 1
ATOM 558 C CA . GLY A 1 79 ? 8.505 0.713 4.557 1.00 87.50 79 GLY A CA 1
ATOM 559 C C . GLY A 1 79 ? 7.662 1.523 5.529 1.00 87.50 79 GLY A C 1
ATOM 560 O O . GLY A 1 79 ? 6.999 0.974 6.404 1.00 87.50 79 GLY A O 1
ATOM 561 N N . TYR A 1 80 ? 7.636 2.841 5.336 1.00 90.81 80 TYR A N 1
ATOM 562 C CA . TYR A 1 80 ? 6.762 3.719 6.115 1.00 90.81 80 TYR A CA 1
ATOM 563 C C . TYR A 1 80 ? 5.273 3.399 5.889 1.00 90.81 80 TYR A C 1
ATOM 565 O O . TYR A 1 80 ? 4.481 3.416 6.827 1.00 90.81 80 TYR A O 1
ATOM 573 N N . VAL A 1 81 ? 4.906 3.008 4.664 1.00 92.69 81 VAL A N 1
ATOM 574 C CA . VAL A 1 81 ? 3.550 2.552 4.315 1.00 92.69 81 VAL A CA 1
ATOM 575 C C . VAL A 1 81 ? 3.170 1.296 5.105 1.00 92.69 81 VAL A C 1
ATOM 577 O O . VAL A 1 81 ? 2.084 1.236 5.679 1.00 92.69 81 VAL A O 1
ATOM 580 N N . ASP A 1 82 ? 4.074 0.316 5.207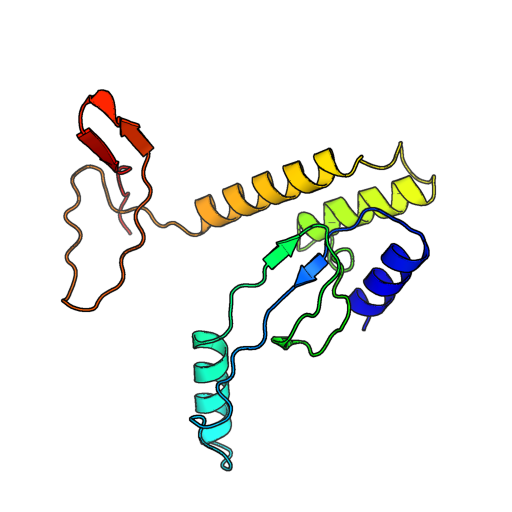 1.00 95.06 82 ASP A N 1
ATOM 581 C CA . ASP A 1 82 ? 3.864 -0.874 6.034 1.00 95.06 82 ASP A CA 1
ATOM 582 C C . ASP A 1 82 ? 3.718 -0.527 7.517 1.00 95.06 82 ASP A C 1
ATOM 584 O O . ASP A 1 82 ? 2.889 -1.119 8.206 1.00 95.06 82 ASP A O 1
ATOM 588 N N . LEU A 1 83 ? 4.489 0.443 8.015 1.00 95.19 83 LEU A N 1
ATOM 589 C CA . LEU A 1 83 ? 4.388 0.905 9.398 1.00 95.19 83 LEU A CA 1
ATOM 590 C C . LEU A 1 83 ? 3.022 1.546 9.684 1.00 95.19 83 LEU A C 1
ATOM 592 O O . LEU A 1 83 ? 2.392 1.230 10.696 1.00 95.19 83 LEU A O 1
ATOM 596 N N . ILE A 1 84 ? 2.546 2.418 8.787 1.00 94.62 84 ILE A N 1
ATOM 597 C CA . ILE A 1 84 ? 1.203 3.008 8.874 1.00 94.62 84 ILE A CA 1
ATOM 598 C C . ILE A 1 84 ? 0.149 1.902 8.883 1.00 94.62 84 ILE A C 1
ATOM 600 O O . ILE A 1 84 ? -0.735 1.911 9.741 1.00 94.62 84 ILE A O 1
ATOM 604 N N . MET A 1 85 ? 0.270 0.927 7.981 1.00 95.69 85 MET A N 1
ATOM 605 C CA . MET A 1 85 ? -0.660 -0.195 7.912 1.00 95.69 85 MET A CA 1
ATOM 606 C C . MET A 1 85 ? -0.654 -1.043 9.179 1.00 95.69 85 MET A C 1
ATOM 608 O O . MET A 1 85 ? -1.721 -1.389 9.674 1.00 95.69 85 MET A O 1
ATOM 612 N N . GLN A 1 86 ? 0.503 -1.328 9.775 1.00 95.75 86 GLN A N 1
ATOM 613 C CA . GLN A 1 86 ? 0.536 -2.052 11.046 1.00 95.75 86 GLN A CA 1
ATOM 614 C C . GLN A 1 86 ? -0.137 -1.284 12.179 1.00 95.75 86 GLN A C 1
ATOM 616 O O . GLN A 1 86 ? -0.908 -1.871 12.937 1.00 95.75 86 GLN A O 1
ATOM 621 N N . ARG A 1 87 ? 0.090 0.030 12.276 1.00 95.50 87 ARG A N 1
ATOM 622 C CA . ARG A 1 87 ? -0.629 0.868 13.243 1.00 95.50 87 ARG A CA 1
ATOM 623 C C . ARG A 1 87 ? -2.138 0.821 13.001 1.00 95.50 87 ARG A C 1
ATOM 625 O O . ARG A 1 87 ? -2.889 0.687 13.963 1.00 95.50 87 ARG A O 1
ATOM 632 N N . GLN A 1 88 ? -2.567 0.911 11.743 1.00 95.88 88 GLN A N 1
ATOM 633 C CA . GLN A 1 88 ? -3.976 0.853 11.361 1.00 95.88 88 GLN A CA 1
ATOM 634 C C . GLN A 1 88 ? -4.618 -0.476 11.767 1.00 95.88 88 GLN A C 1
ATOM 636 O O . GLN A 1 88 ? -5.693 -0.482 12.359 1.00 95.88 88 GLN A O 1
ATOM 641 N N . LEU A 1 89 ? -3.936 -1.593 11.513 1.00 95.75 89 LEU A N 1
ATOM 642 C CA . LEU A 1 89 ? -4.399 -2.930 11.885 1.00 95.75 89 LEU A CA 1
ATOM 643 C C . LEU A 1 89 ? -4.495 -3.091 13.404 1.00 95.75 89 LEU A C 1
ATOM 645 O O . LEU A 1 89 ? -5.507 -3.570 13.906 1.00 95.75 89 LEU A O 1
ATOM 649 N N . LEU A 1 90 ? -3.482 -2.648 14.153 1.00 96.38 90 LEU A N 1
ATOM 650 C CA . LEU A 1 90 ? -3.508 -2.687 15.618 1.00 96.38 90 LEU A CA 1
ATOM 651 C C . LEU A 1 90 ? -4.640 -1.831 16.193 1.00 96.38 90 LEU A C 1
ATOM 653 O O . LEU A 1 90 ? -5.288 -2.240 17.155 1.00 96.38 90 LEU A O 1
ATOM 657 N N . ALA A 1 91 ? -4.900 -0.668 15.601 1.00 96.38 91 ALA A N 1
ATOM 658 C CA . ALA A 1 91 ? -6.005 0.189 16.003 1.00 96.38 91 ALA A CA 1
ATOM 659 C C . ALA A 1 91 ? -7.369 -0.421 15.675 1.00 96.38 91 ALA A C 1
ATOM 661 O O . ALA A 1 91 ? -8.280 -0.373 16.498 1.00 96.38 91 ALA A O 1
ATOM 662 N N . TRP A 1 92 ? -7.498 -1.059 14.511 1.00 95.75 92 TRP A N 1
ATOM 663 C CA . TRP A 1 92 ? -8.711 -1.777 14.119 1.00 95.75 92 TRP A CA 1
ATOM 664 C C . TRP A 1 92 ? -9.017 -2.953 15.047 1.00 95.75 92 TRP A C 1
ATOM 666 O O . TRP A 1 92 ? -10.165 -3.178 15.417 1.00 95.75 92 TRP A O 1
ATOM 676 N N . LEU A 1 93 ? -7.978 -3.668 15.478 1.00 95.62 93 LEU A N 1
ATOM 677 C CA . LEU A 1 93 ? -8.081 -4.755 16.450 1.00 95.62 93 LEU A CA 1
ATOM 678 C C . LEU A 1 93 ? -8.275 -4.262 17.898 1.00 95.62 93 LEU A C 1
ATOM 680 O O . LEU A 1 93 ? -8.332 -5.080 18.812 1.00 95.62 93 LEU A O 1
ATOM 684 N N . GLY A 1 94 ? -8.356 -2.946 18.129 1.00 96.00 94 GLY A N 1
ATOM 685 C CA . GLY A 1 94 ? -8.549 -2.357 19.457 1.00 96.00 94 GLY A CA 1
ATOM 686 C C . GLY A 1 94 ? -7.325 -2.444 20.373 1.00 96.00 94 GLY A C 1
ATOM 687 O O . GLY A 1 94 ? -7.446 -2.241 21.579 1.00 96.00 94 GLY A O 1
ATOM 688 N N . VAL A 1 95 ? -6.145 -2.743 19.824 1.00 96.88 95 VAL A N 1
ATOM 689 C CA . VAL A 1 95 ? -4.893 -2.857 20.585 1.00 96.88 95 VAL A CA 1
ATOM 690 C C . VAL A 1 95 ? -4.293 -1.479 20.869 1.00 96.88 95 VAL A C 1
ATOM 692 O O . VAL A 1 95 ? -3.722 -1.269 21.938 1.00 96.88 95 VAL A O 1
ATOM 695 N N . VAL A 1 96 ? -4.405 -0.529 19.928 1.00 93.31 96 VAL A N 1
ATOM 696 C CA . VAL A 1 96 ? -3.815 0.811 20.084 1.00 93.31 96 VAL A CA 1
ATOM 697 C C . VAL A 1 96 ? -4.689 1.917 19.494 1.00 93.31 96 VAL A C 1
ATOM 699 O O . VAL A 1 96 ? -4.941 1.950 18.298 1.00 93.31 96 VAL A O 1
ATOM 702 N N . GLY A 1 97 ? -5.087 2.893 20.313 1.00 92.81 97 GLY A N 1
ATOM 703 C CA . GLY A 1 97 ? -5.798 4.087 19.840 1.00 92.81 97 GLY A CA 1
ATOM 704 C C . GLY A 1 97 ? -7.046 3.791 18.992 1.00 92.81 97 GLY A C 1
ATOM 705 O O . GLY A 1 97 ? -7.681 2.753 19.142 1.00 92.81 97 GLY A O 1
ATOM 706 N N . ALA A 1 98 ? -7.402 4.734 18.116 1.00 94.19 98 ALA A N 1
ATOM 707 C CA . ALA A 1 98 ? -8.503 4.594 17.164 1.00 94.19 98 ALA A CA 1
ATOM 708 C C . ALA A 1 98 ? -7.966 4.434 15.728 1.00 94.19 98 ALA A C 1
ATOM 710 O O . ALA A 1 98 ? -6.922 5.026 15.417 1.00 94.19 98 ALA A O 1
ATOM 711 N N . PRO A 1 99 ? -8.659 3.674 14.854 1.00 94.94 99 PRO A N 1
ATOM 712 C CA . PRO A 1 99 ? -8.301 3.572 13.444 1.00 94.94 99 PRO A CA 1
ATOM 713 C C . PRO A 1 99 ? -8.256 4.943 12.781 1.00 94.94 99 PRO A C 1
ATOM 715 O O . PRO A 1 99 ? -9.088 5.813 13.047 1.00 94.94 99 PRO A O 1
ATOM 718 N N . LEU A 1 100 ? -7.284 5.129 11.896 1.00 93.12 100 LEU A N 1
ATOM 719 C CA . LEU A 1 100 ? -7.218 6.306 11.050 1.00 93.12 100 LEU A CA 1
ATOM 720 C C . LEU A 1 100 ? -8.411 6.295 10.085 1.00 93.12 100 LEU A C 1
ATOM 722 O O . LEU A 1 100 ? -8.706 5.243 9.500 1.00 93.12 100 LEU A O 1
ATOM 726 N N . PRO A 1 101 ? -9.083 7.444 9.900 1.00 93.19 101 PRO A N 1
ATOM 727 C CA . PRO A 1 101 ? -10.092 7.581 8.864 1.00 93.19 101 PRO A CA 1
ATOM 728 C C . PRO A 1 101 ? -9.427 7.532 7.479 1.00 93.19 101 PRO A C 1
ATOM 730 O O . PRO A 1 101 ? -8.219 7.766 7.346 1.00 93.19 101 PRO A O 1
ATOM 733 N N . LEU A 1 102 ? -10.208 7.216 6.445 1.00 90.81 102 LEU A N 1
ATOM 734 C CA . LEU A 1 102 ? -9.703 6.996 5.086 1.00 90.81 102 LEU A CA 1
ATOM 735 C C . LEU A 1 102 ? -8.904 8.200 4.565 1.00 90.81 102 LEU A C 1
ATOM 737 O O . LEU A 1 102 ? -7.818 8.038 4.017 1.00 90.81 102 LEU A O 1
ATOM 741 N N . GLU A 1 103 ? -9.377 9.411 4.837 1.00 93.00 103 GLU A N 1
ATOM 742 C CA . GLU A 1 103 ? -8.759 10.659 4.387 1.00 93.00 103 GLU A CA 1
ATOM 743 C C . GLU A 1 103 ? -7.376 10.872 5.022 1.00 93.00 103 GLU A C 1
ATOM 745 O O . GLU A 1 103 ? -6.490 11.498 4.435 1.00 93.00 103 GLU A O 1
ATOM 750 N N . ALA A 1 104 ? -7.162 10.353 6.236 1.00 92.94 104 ALA A N 1
ATOM 751 C CA . ALA A 1 104 ? -5.859 10.402 6.891 1.00 92.94 104 ALA A CA 1
ATOM 752 C C . ALA A 1 104 ? -4.873 9.404 6.266 1.00 92.94 104 ALA A C 1
ATOM 754 O O . ALA A 1 104 ? -3.687 9.716 6.156 1.00 92.94 104 ALA A O 1
ATOM 755 N N . LEU A 1 105 ? -5.353 8.236 5.825 1.00 92.44 105 LEU A N 1
ATOM 756 C CA . LEU A 1 105 ? -4.545 7.268 5.077 1.00 92.44 105 LEU A CA 1
ATOM 757 C C . LEU A 1 105 ? -4.144 7.820 3.702 1.00 92.44 105 LEU A C 1
ATOM 759 O O . LEU A 1 105 ? -2.975 7.743 3.332 1.00 92.44 105 LEU A O 1
ATOM 763 N N . GLU A 1 106 ? -5.080 8.439 2.981 1.00 92.50 106 GLU A N 1
ATOM 764 C CA . GLU A 1 106 ? -4.814 9.090 1.690 1.00 92.50 106 GLU A CA 1
ATOM 765 C C . GLU A 1 106 ? -3.799 10.228 1.822 1.00 92.50 106 GLU A C 1
ATOM 767 O O . GLU A 1 106 ? -2.871 10.342 1.021 1.00 92.50 106 GLU A O 1
ATOM 772 N N . ARG A 1 107 ? -3.916 11.040 2.879 1.00 91.94 107 ARG A N 1
ATOM 773 C CA . ARG A 1 107 ? -2.932 12.085 3.174 1.00 91.94 107 ARG A CA 1
ATOM 774 C C . ARG A 1 107 ? -1.544 11.504 3.428 1.00 91.94 107 ARG A C 1
ATOM 776 O O . ARG A 1 107 ? -0.573 11.993 2.858 1.00 91.94 107 ARG A O 1
ATOM 783 N N . ALA A 1 108 ? -1.449 10.448 4.232 1.00 89.06 108 ALA A N 1
ATOM 784 C CA . ALA A 1 108 ? -0.174 9.802 4.519 1.00 89.06 108 ALA A CA 1
ATOM 785 C C . ALA A 1 108 ? 0.468 9.190 3.258 1.00 89.06 108 ALA A C 1
ATOM 787 O O . ALA A 1 108 ? 1.691 9.237 3.102 1.00 89.06 108 ALA A O 1
ATOM 788 N N . LEU A 1 109 ? -0.337 8.664 2.326 1.00 88.75 109 LEU A N 1
ATOM 789 C CA . LEU A 1 109 ? 0.145 8.226 1.013 1.00 88.75 109 LEU A CA 1
ATOM 790 C C . LEU A 1 109 ? 0.726 9.385 0.201 1.00 88.75 109 LEU A C 1
ATOM 792 O O . LEU A 1 109 ? 1.839 9.261 -0.307 1.00 88.75 109 LEU A O 1
ATOM 796 N N . LEU A 1 110 ? 0.003 10.504 0.100 1.00 87.75 110 LEU A N 1
ATOM 797 C CA . LEU A 1 110 ? 0.458 11.689 -0.632 1.00 87.75 110 LEU A CA 1
ATOM 798 C C . LEU A 1 110 ? 1.768 12.238 -0.059 1.00 87.75 110 LEU A C 1
ATOM 800 O O . LEU A 1 110 ? 2.686 12.545 -0.813 1.00 87.75 110 LEU A O 1
ATOM 804 N N . GLU A 1 111 ? 1.885 12.307 1.267 1.00 85.88 111 GLU A N 1
ATOM 805 C CA . GLU A 1 111 ? 3.113 12.729 1.949 1.00 85.88 111 GLU A CA 1
ATOM 806 C C . GLU A 1 111 ? 4.276 11.767 1.671 1.00 85.88 111 GLU A C 1
ATOM 808 O O . GLU A 1 111 ? 5.394 12.201 1.393 1.00 85.88 111 GLU A O 1
ATOM 813 N N . THR A 1 112 ? 4.011 10.458 1.674 1.00 83.81 112 THR A N 1
ATOM 814 C CA . THR A 1 112 ? 5.024 9.436 1.370 1.00 83.81 112 THR A CA 1
ATOM 815 C C . THR A 1 112 ? 5.478 9.505 -0.087 1.00 83.81 112 THR A C 1
ATOM 817 O O . THR A 1 112 ? 6.674 9.404 -0.361 1.00 83.81 112 THR A O 1
ATOM 820 N N . ALA A 1 113 ? 4.544 9.687 -1.023 1.00 79.94 113 ALA A N 1
ATOM 821 C CA . ALA A 1 113 ? 4.843 9.863 -2.439 1.00 79.94 113 ALA A CA 1
ATOM 822 C C . ALA A 1 113 ? 5.665 11.136 -2.665 1.00 79.94 113 ALA A C 1
ATOM 824 O O . ALA A 1 113 ? 6.718 11.069 -3.287 1.00 79.94 113 ALA A O 1
ATOM 825 N N . ALA A 1 114 ? 5.262 12.260 -2.064 1.00 74.44 114 ALA A N 1
ATOM 826 C CA . ALA A 1 114 ? 6.002 13.515 -2.139 1.00 74.44 114 ALA A CA 1
ATOM 827 C C . ALA A 1 114 ? 7.422 13.394 -1.559 1.00 74.44 114 ALA A C 1
ATOM 829 O O . ALA A 1 114 ? 8.366 13.929 -2.137 1.00 74.44 114 ALA A O 1
ATOM 830 N N . ALA A 1 115 ? 7.597 12.671 -0.448 1.00 76.06 115 ALA A N 1
ATOM 831 C CA . ALA A 1 115 ? 8.909 12.424 0.147 1.00 76.06 115 ALA A CA 1
ATOM 832 C C . ALA A 1 115 ? 9.792 11.514 -0.725 1.00 76.06 115 ALA A C 1
ATOM 834 O O . ALA A 1 115 ? 10.987 11.775 -0.866 1.00 76.06 115 ALA A O 1
ATOM 835 N N . ARG A 1 116 ? 9.218 10.466 -1.334 1.00 71.69 116 ARG A N 1
ATOM 836 C CA . ARG A 1 116 ? 9.926 9.598 -2.291 1.00 71.69 116 ARG A CA 1
ATOM 837 C C . ARG A 1 116 ? 10.339 10.364 -3.537 1.00 71.69 116 ARG A C 1
ATOM 839 O O . ARG A 1 116 ? 11.496 10.277 -3.928 1.00 71.69 116 ARG A O 1
ATOM 846 N N . ASP A 1 117 ? 9.420 11.134 -4.107 1.00 67.00 117 ASP A N 1
ATOM 847 C CA . ASP A 1 117 ? 9.683 12.001 -5.248 1.00 67.00 117 ASP A CA 1
ATOM 848 C C . ASP A 1 117 ? 10.812 12.975 -4.902 1.00 67.00 117 ASP A C 1
ATOM 850 O O . ASP A 1 117 ? 11.822 13.006 -5.596 1.00 67.00 117 ASP A O 1
ATOM 854 N N . ALA A 1 118 ? 10.725 13.675 -3.767 1.00 63.72 118 ALA A N 1
ATOM 855 C CA . ALA A 1 118 ? 11.783 14.570 -3.296 1.00 63.72 118 ALA A CA 1
ATOM 856 C C . ALA A 1 118 ? 13.150 13.879 -3.126 1.00 63.72 118 ALA A C 1
ATOM 858 O O . ALA A 1 118 ? 14.171 14.520 -3.355 1.00 63.72 118 ALA A O 1
ATOM 859 N N . GLY A 1 119 ? 13.180 12.597 -2.746 1.00 60.44 119 GLY A N 1
ATOM 860 C CA . GLY A 1 119 ? 14.408 11.804 -2.635 1.00 60.44 119 GLY A CA 1
ATOM 861 C C . GLY A 1 119 ? 14.930 11.230 -3.959 1.00 60.44 119 GLY A C 1
ATOM 862 O O . GLY A 1 119 ? 16.117 10.937 -4.058 1.00 60.44 119 GLY A O 1
ATOM 863 N N . ALA A 1 120 ? 14.071 11.068 -4.970 1.00 56.16 120 ALA A N 1
ATOM 864 C CA . ALA A 1 120 ? 14.428 10.528 -6.284 1.00 56.16 120 ALA A CA 1
ATOM 865 C C . ALA A 1 120 ? 14.980 11.593 -7.249 1.00 56.16 120 ALA A C 1
ATOM 867 O O . ALA A 1 120 ? 15.583 11.253 -8.267 1.00 56.16 120 ALA A O 1
ATOM 868 N N . PHE A 1 121 ? 14.787 12.877 -6.944 1.00 48.94 121 PHE A N 1
ATOM 869 C CA . PHE A 1 121 ? 15.374 13.972 -7.707 1.00 48.94 121 PHE A CA 1
ATOM 870 C C . PHE A 1 121 ? 16.781 14.296 -7.189 1.00 48.94 121 PHE A C 1
ATOM 872 O O . PHE A 1 121 ? 16.930 14.975 -6.174 1.00 48.94 121 PHE A O 1
ATOM 879 N N . ALA A 1 122 ? 17.814 13.892 -7.933 1.00 47.44 122 ALA A N 1
ATOM 880 C CA . ALA A 1 122 ? 19.050 14.667 -7.966 1.00 47.44 122 ALA A CA 1
ATOM 881 C C . ALA A 1 122 ? 18.700 15.982 -8.674 1.00 47.44 122 ALA A C 1
ATOM 883 O O . ALA A 1 122 ? 18.200 15.940 -9.804 1.00 47.44 122 ALA A O 1
ATOM 884 N N . PRO A 1 123 ? 18.832 17.151 -8.039 1.00 52.12 123 PRO A N 1
ATOM 885 C CA . PRO A 1 123 ? 18.567 18.382 -8.771 1.00 52.12 123 PRO A CA 1
ATOM 886 C C . PRO A 1 123 ? 19.771 18.590 -9.804 1.00 52.12 123 PRO A C 1
ATOM 888 O O . PRO A 1 123 ? 20.632 17.738 -9.900 1.00 52.12 123 PRO A O 1
ATOM 891 N N . ALA A 1 124 ? 19.846 19.607 -10.687 1.00 49.34 124 ALA A N 1
ATOM 892 C CA . ALA A 1 124 ? 21.076 20.201 -11.363 1.00 49.34 124 ALA A CA 1
ATOM 893 C C . ALA A 1 124 ? 21.315 21.777 -11.232 1.00 49.34 124 ALA A C 1
ATOM 895 O O . ALA A 1 124 ? 20.529 22.519 -11.751 1.00 49.34 124 ALA A O 1
ATOM 896 N N . GLY A 1 125 ? 22.278 22.372 -10.511 1.00 45.44 125 GLY A N 1
ATOM 897 C CA . GLY A 1 125 ? 22.437 23.794 -10.029 1.00 45.44 125 GLY A CA 1
ATOM 898 C C . GLY A 1 125 ? 21.532 24.977 -10.488 1.00 45.44 125 GLY A C 1
ATOM 899 O O . GLY A 1 125 ? 21.158 25.096 -11.647 1.00 45.44 125 GLY A O 1
ATOM 900 N N . HIS A 1 126 ? 21.277 25.979 -9.618 1.00 44.59 126 HIS A N 1
ATOM 901 C CA . HIS A 1 126 ? 20.732 27.288 -10.059 1.00 44.59 126 HIS A CA 1
ATOM 902 C C . HIS A 1 126 ? 21.633 27.865 -11.163 1.00 44.59 126 HIS A C 1
ATOM 904 O O . HIS A 1 126 ? 22.804 28.156 -10.916 1.00 44.59 126 HIS A O 1
ATOM 910 N N . GLY A 1 127 ? 21.096 28.009 -12.379 1.00 53.38 127 GLY A N 1
ATOM 911 C CA . GLY A 1 127 ? 21.856 28.438 -13.560 1.00 53.38 127 GLY A CA 1
ATOM 912 C C . GLY A 1 127 ? 22.648 27.333 -14.275 1.00 53.38 127 GLY A C 1
ATOM 913 O O . GLY A 1 127 ? 23.375 27.632 -15.223 1.00 53.38 127 GLY A O 1
ATOM 914 N N . GLU A 1 128 ? 22.509 26.072 -13.866 1.00 50.94 128 GLU A N 1
ATOM 915 C CA . GLU A 1 128 ? 23.120 24.931 -14.540 1.00 50.94 128 GLU A CA 1
ATOM 916 C C . GLU A 1 128 ? 22.412 24.652 -15.867 1.00 50.94 128 GLU A C 1
ATOM 918 O O . GLU A 1 128 ? 21.183 24.585 -15.975 1.00 50.94 128 GLU A O 1
ATOM 923 N N . ARG A 1 129 ? 23.218 24.521 -16.918 1.00 57.03 129 ARG A N 1
ATOM 924 C CA . ARG A 1 129 ? 22.737 24.282 -18.270 1.00 57.03 129 ARG A CA 1
ATOM 925 C C . ARG A 1 129 ? 22.669 22.776 -18.494 1.00 57.03 129 ARG A C 1
ATOM 927 O O . ARG A 1 129 ? 23.693 22.140 -18.704 1.00 57.03 129 ARG A O 1
ATOM 934 N N . ILE A 1 130 ? 21.461 22.224 -18.465 1.00 60.66 130 ILE A N 1
ATOM 935 C CA . ILE A 1 130 ? 21.229 20.808 -18.763 1.00 60.66 130 ILE A CA 1
ATOM 936 C C . ILE A 1 130 ? 21.310 20.615 -20.283 1.00 60.66 130 ILE A C 1
ATOM 938 O O . ILE A 1 130 ? 20.455 21.108 -21.024 1.00 60.66 130 ILE A O 1
ATOM 942 N N . GLU A 1 131 ? 22.344 19.919 -20.755 1.00 61.72 131 GLU A N 1
ATOM 943 C CA . GLU A 1 131 ? 22.444 19.501 -22.154 1.00 61.72 131 GLU A CA 1
ATOM 944 C C . GLU A 1 131 ? 21.587 18.252 -22.381 1.00 61.72 131 GLU A C 1
ATOM 946 O O . GLU A 1 131 ? 21.71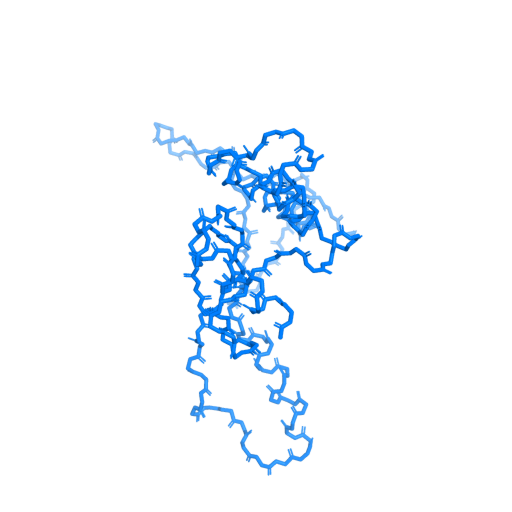7 17.250 -21.682 1.00 61.72 131 GLU A O 1
ATOM 951 N N . ALA A 1 132 ? 20.681 18.326 -23.356 1.00 63.41 132 ALA A N 1
ATOM 952 C CA . ALA A 1 132 ? 19.767 17.245 -23.692 1.00 63.41 132 ALA A CA 1
ATOM 953 C C . ALA A 1 132 ? 19.934 16.851 -25.156 1.00 63.41 132 ALA A C 1
ATOM 955 O O . ALA A 1 132 ? 19.998 17.707 -26.042 1.00 63.41 132 ALA A O 1
ATOM 956 N N . VAL A 1 133 ? 19.972 15.549 -25.417 1.00 68.81 133 VAL A N 1
ATOM 957 C CA . VAL A 1 133 ? 20.062 15.004 -26.773 1.00 68.81 133 VAL A CA 1
ATOM 958 C C . VAL A 1 133 ? 18.652 14.910 -27.372 1.00 68.81 133 VAL A C 1
ATOM 960 O O . VAL A 1 133 ? 17.704 14.572 -26.655 1.00 68.81 133 VAL A O 1
ATOM 963 N N . PRO A 1 134 ? 18.455 15.176 -28.678 1.00 59.66 134 PRO A N 1
ATOM 964 C CA . PRO A 1 134 ? 17.169 14.943 -29.328 1.00 59.66 134 PRO A CA 1
ATOM 965 C C . PRO A 1 134 ? 16.645 13.521 -29.066 1.00 59.66 134 PRO A C 1
ATOM 967 O O . PRO A 1 134 ? 17.332 12.539 -29.332 1.00 59.66 134 PRO A O 1
ATOM 970 N N . GLY A 1 135 ? 15.426 13.418 -28.525 1.00 62.62 135 GLY A N 1
ATOM 971 C CA . GLY A 1 135 ? 14.798 12.148 -28.130 1.00 62.62 135 GLY A CA 1
ATOM 972 C C . GLY A 1 135 ? 14.959 11.775 -26.650 1.00 62.62 135 GLY A C 1
ATOM 973 O O . GLY A 1 135 ? 14.272 10.871 -26.175 1.00 62.62 135 GLY A O 1
ATOM 974 N N . GLN A 1 136 ? 15.795 12.492 -25.897 1.00 57.38 136 GLN A N 1
ATOM 975 C CA . GLN A 1 136 ? 15.934 12.318 -24.453 1.00 57.38 136 GLN A CA 1
ATOM 976 C C . GLN A 1 136 ? 14.716 12.894 -23.716 1.00 57.38 136 GLN A C 1
ATOM 978 O O . GLN A 1 136 ? 14.274 14.013 -23.978 1.00 57.38 136 GLN A O 1
ATOM 983 N N . ARG A 1 137 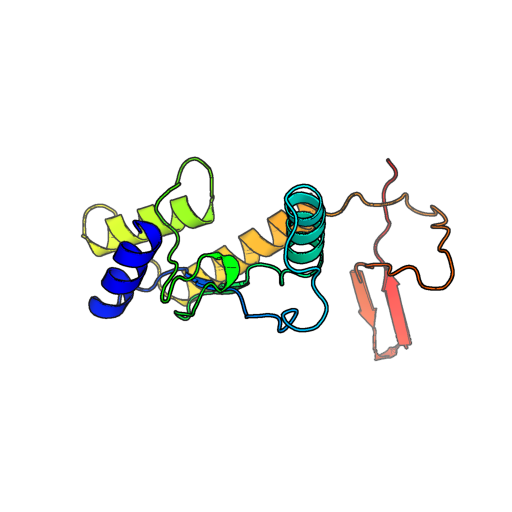? 14.161 12.125 -22.772 1.00 54.19 137 ARG A N 1
ATOM 984 C CA . ARG A 1 137 ? 13.054 12.570 -21.915 1.00 54.19 137 ARG A CA 1
ATOM 985 C C . ARG A 1 137 ? 13.615 13.259 -20.674 1.00 54.19 137 ARG A C 1
ATOM 987 O O . ARG A 1 137 ? 14.332 12.633 -19.902 1.00 54.19 137 ARG A O 1
ATOM 994 N N . LEU A 1 138 ? 13.255 14.524 -20.473 1.00 60.16 138 LEU A N 1
ATOM 995 C CA . LEU A 1 138 ? 13.566 15.277 -19.258 1.00 60.16 138 LEU A CA 1
ATOM 996 C C . LEU A 1 138 ? 12.328 15.366 -18.366 1.00 60.16 138 LEU A C 1
ATOM 998 O O . LEU A 1 138 ? 11.225 15.615 -18.855 1.00 60.16 138 LEU A O 1
ATOM 1002 N N . ARG A 1 139 ? 12.513 15.203 -17.053 1.00 57.31 139 ARG A N 1
ATOM 1003 C CA . ARG A 1 139 ? 11.455 15.397 -16.056 1.00 57.31 139 ARG A CA 1
ATOM 1004 C C . ARG A 1 139 ? 11.759 16.670 -15.270 1.00 57.31 139 ARG A C 1
ATOM 1006 O O . ARG A 1 139 ? 12.765 16.738 -14.576 1.00 57.31 139 ARG A O 1
ATOM 1013 N N . LEU A 1 140 ? 10.910 17.684 -15.423 1.00 65.38 140 LEU A N 1
ATOM 1014 C CA . LEU A 1 140 ? 11.106 19.020 -14.853 1.00 65.38 140 LEU A CA 1
ATOM 1015 C C . LEU A 1 140 ? 10.078 19.276 -13.749 1.00 65.38 140 LEU A C 1
ATOM 1017 O O . LEU A 1 140 ? 8.897 18.971 -13.925 1.00 65.38 140 LEU A O 1
ATOM 1021 N N . ARG A 1 141 ? 10.510 19.868 -12.630 1.00 62.81 141 ARG A N 1
ATOM 1022 C CA . ARG A 1 141 ? 9.602 20.329 -11.572 1.00 62.81 141 ARG A CA 1
ATOM 1023 C C . ARG A 1 141 ? 9.197 21.776 -11.832 1.00 62.81 141 ARG A C 1
ATOM 1025 O O . ARG A 1 141 ? 10.048 22.641 -12.029 1.00 62.81 141 ARG A O 1
ATOM 1032 N N . ILE A 1 142 ? 7.894 22.034 -11.818 1.00 68.38 142 ILE A N 1
ATOM 1033 C CA . ILE A 1 142 ? 7.341 23.381 -11.946 1.00 68.38 142 ILE A CA 1
ATOM 1034 C C . ILE A 1 142 ? 7.119 23.928 -10.537 1.00 68.38 142 ILE A C 1
ATOM 1036 O O . ILE A 1 142 ? 6.295 23.395 -9.798 1.00 68.38 142 ILE A O 1
ATOM 1040 N N . ASP A 1 143 ? 7.839 24.987 -10.177 1.00 64.81 143 ASP A N 1
ATOM 1041 C CA . ASP A 1 143 ? 7.700 25.642 -8.872 1.00 64.81 143 ASP A CA 1
ATOM 1042 C C . ASP A 1 143 ? 6.531 26.636 -8.861 1.00 64.81 143 ASP A C 1
ATOM 1044 O O . ASP A 1 143 ? 5.888 26.833 -7.831 1.00 64.81 143 ASP A O 1
ATOM 1048 N N . GLN A 1 144 ? 6.220 27.262 -10.003 1.00 67.50 144 GLN A N 1
ATOM 1049 C CA . GLN A 1 144 ? 5.091 28.188 -10.100 1.00 67.50 144 GLN A CA 1
ATOM 1050 C C . GLN A 1 144 ? 4.488 28.226 -11.509 1.00 67.50 144 GLN A C 1
ATOM 1052 O O . GLN A 1 144 ? 5.202 28.342 -12.505 1.00 67.50 144 GLN A O 1
ATOM 1057 N N . VAL A 1 145 ? 3.153 28.223 -11.581 1.00 66.56 145 VAL A N 1
ATOM 1058 C CA . VAL A 1 145 ? 2.379 28.473 -12.807 1.00 66.56 145 VAL A CA 1
ATOM 1059 C C . VAL A 1 145 ? 1.579 29.766 -12.629 1.00 66.56 145 VAL A C 1
ATOM 1061 O O . VAL A 1 145 ? 0.773 29.869 -11.707 1.00 66.56 145 VAL A O 1
ATOM 1064 N N . SER A 1 146 ? 1.768 30.755 -13.508 1.00 57.22 146 SER A N 1
ATOM 1065 C CA . SER A 1 146 ? 0.965 31.988 -13.540 1.00 57.22 146 SER A CA 1
ATOM 1066 C C . SER A 1 146 ? 0.274 32.139 -14.892 1.00 57.22 146 SER A C 1
ATOM 1068 O O . SER A 1 146 ? 0.857 32.635 -15.857 1.00 57.22 146 SER A O 1
ATOM 1070 N N . ALA A 1 147 ? -1.001 31.749 -14.956 1.00 57.06 147 ALA A N 1
ATOM 1071 C CA . ALA A 1 147 ? -1.799 31.837 -16.181 1.00 57.06 147 ALA A CA 1
ATOM 1072 C C . ALA A 1 147 ? -2.054 33.291 -16.628 1.00 57.06 147 ALA A C 1
ATOM 1074 O O . ALA A 1 147 ? -2.084 33.572 -17.820 1.00 57.06 147 ALA A O 1
ATOM 1075 N N . ARG A 1 148 ? -2.181 34.239 -15.683 1.00 53.41 148 ARG A N 1
ATOM 1076 C CA . ARG A 1 148 ? -2.405 35.668 -15.990 1.00 53.41 148 ARG A CA 1
ATOM 1077 C C . ARG A 1 148 ? -1.199 36.348 -16.631 1.00 53.41 148 ARG A C 1
ATOM 1079 O O . ARG A 1 148 ? -1.372 37.312 -17.364 1.00 53.41 148 ARG A O 1
ATOM 1086 N N . GLN A 1 149 ? 0.006 35.880 -16.316 1.00 53.41 149 GLN A N 1
ATOM 1087 C CA . GLN A 1 149 ? 1.250 36.444 -16.843 1.00 53.41 149 GLN A CA 1
ATOM 1088 C C . GLN A 1 149 ? 1.852 35.581 -17.955 1.00 53.41 149 GLN A C 1
ATOM 1090 O O . GLN A 1 149 ? 2.828 35.995 -18.567 1.00 53.41 149 GLN A O 1
ATOM 1095 N N . ASN A 1 150 ? 1.268 34.407 -18.221 1.00 58.75 150 ASN A N 1
ATOM 1096 C CA . ASN A 1 150 ? 1.798 33.392 -19.127 1.00 58.75 150 ASN A CA 1
ATOM 1097 C C . ASN A 1 150 ? 3.250 32.997 -18.786 1.00 58.75 150 ASN A C 1
ATOM 1099 O O . ASN A 1 150 ? 4.114 32.924 -19.657 1.00 58.75 150 ASN A O 1
ATOM 1103 N N . ILE A 1 151 ? 3.525 32.793 -17.490 1.00 55.88 151 ILE A N 1
ATOM 1104 C CA . ILE A 1 151 ? 4.857 32.440 -16.977 1.00 55.88 151 ILE A CA 1
ATOM 1105 C C . ILE A 1 151 ? 4.796 31.078 -16.281 1.00 55.88 151 ILE A C 1
ATOM 1107 O O . ILE A 1 151 ? 3.972 30.859 -15.390 1.00 55.88 151 ILE A O 1
ATOM 1111 N N . LEU A 1 152 ? 5.726 30.198 -16.655 1.00 50.66 152 LEU A N 1
ATOM 1112 C CA . LEU A 1 152 ? 6.064 28.957 -15.960 1.00 50.66 152 LEU A CA 1
ATOM 1113 C C . LEU A 1 152 ? 7.448 29.133 -15.328 1.00 50.66 152 LEU A C 1
ATOM 1115 O O . LEU A 1 152 ? 8.416 29.385 -16.044 1.00 50.66 152 LEU A O 1
ATOM 1119 N N . ARG A 1 153 ? 7.551 29.030 -13.999 1.00 60.00 153 ARG A N 1
ATOM 1120 C CA . ARG A 1 153 ? 8.844 29.002 -13.300 1.00 60.00 153 ARG A CA 1
ATOM 1121 C C . ARG A 1 153 ? 9.196 27.562 -12.964 1.00 60.00 153 ARG A C 1
ATOM 1123 O O . ARG A 1 153 ? 8.444 26.884 -12.265 1.00 60.00 153 ARG A O 1
ATOM 1130 N N . LEU A 1 154 ? 10.328 27.114 -13.488 1.00 64.38 154 LEU A N 1
ATOM 1131 C CA . LEU A 1 154 ? 10.908 25.810 -13.193 1.00 64.38 154 LEU A CA 1
ATOM 1132 C C . LEU A 1 154 ? 11.806 25.929 -11.962 1.00 64.38 154 LEU A C 1
ATOM 1134 O O . LEU A 1 154 ? 12.399 26.984 -11.739 1.00 64.38 154 LEU A O 1
ATOM 1138 N N . ALA A 1 155 ? 11.860 24.863 -11.169 1.00 57.28 155 ALA A N 1
ATOM 1139 C CA . ALA A 1 155 ? 12.732 24.797 -10.007 1.00 57.28 155 ALA A CA 1
ATOM 1140 C C . ALA A 1 155 ? 14.200 24.848 -10.417 1.00 57.28 155 ALA A C 1
ATOM 1142 O O . ALA A 1 155 ? 14.569 24.285 -11.452 1.00 57.28 155 ALA A O 1
ATOM 1143 N N . ASP A 1 156 ? 15.027 25.446 -9.559 1.00 48.81 156 ASP A N 1
ATOM 1144 C CA . ASP A 1 156 ? 16.467 25.310 -9.687 1.00 48.81 156 ASP A CA 1
ATOM 1145 C C . ASP A 1 156 ? 16.856 23.859 -9.579 1.00 48.81 156 ASP A C 1
ATOM 1147 O O . ASP A 1 156 ? 16.520 23.191 -8.589 1.00 48.81 156 ASP A O 1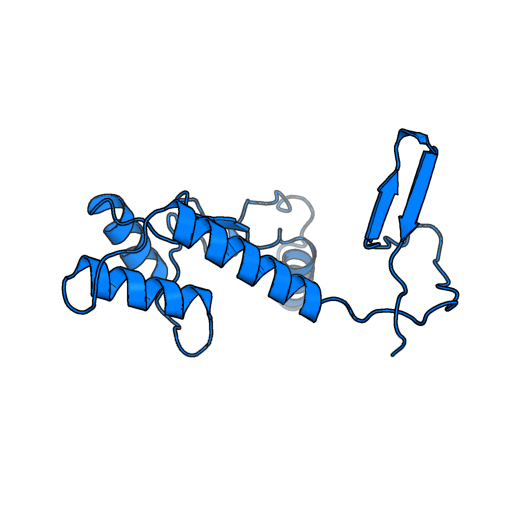
ATOM 1151 N N . PRO A 1 157 ? 17.607 23.366 -10.552 1.00 47.84 157 PRO A N 1
ATOM 1152 C CA . PRO A 1 157 ? 18.170 22.061 -10.357 1.00 47.84 157 PRO A CA 1
ATOM 1153 C C . PRO A 1 157 ? 19.427 22.268 -9.337 1.00 47.84 157 PRO A C 1
ATOM 1155 O O . PRO A 1 157 ? 19.787 23.395 -9.017 1.00 47.84 157 PRO A O 1
ATOM 1158 N N . ARG A 1 158 ? 20.100 21.259 -8.710 1.00 42.00 158 ARG A N 1
ATOM 1159 C CA . ARG A 1 158 ? 21.428 21.160 -8.001 1.00 42.00 158 ARG A CA 1
ATOM 1160 C C . ARG A 1 158 ? 22.389 19.980 -8.401 1.00 42.00 1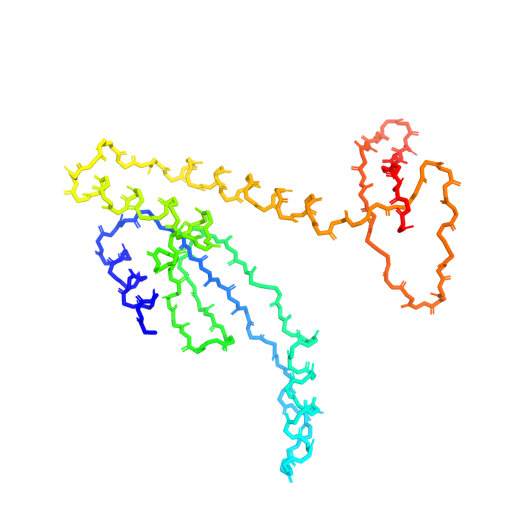58 ARG A C 1
ATOM 1162 O O . ARG A 1 158 ? 21.993 18.864 -8.140 1.00 42.00 158 ARG A O 1
ATOM 1169 N N . PRO A 1 159 ? 23.662 20.173 -8.808 1.00 32.50 159 PRO A N 1
ATOM 1170 C CA . PRO A 1 159 ? 24.503 19.187 -9.536 1.00 32.50 159 PRO A CA 1
ATOM 1171 C C . PRO A 1 159 ? 24.924 17.913 -8.768 1.00 32.50 159 PRO A C 1
ATOM 1173 O O . PRO A 1 159 ? 24.916 17.919 -7.535 1.00 32.50 159 PRO A O 1
ATOM 1176 N N . GLU A 1 160 ? 25.356 16.884 -9.526 1.00 41.16 160 GLU A N 1
ATOM 1177 C CA . GLU A 1 160 ? 26.065 15.649 -9.092 1.00 41.16 160 GLU A CA 1
ATOM 1178 C C . GLU A 1 160 ? 27.446 15.900 -8.454 1.00 41.16 160 GLU A C 1
ATOM 1180 O O . GLU A 1 160 ? 28.191 16.785 -8.941 1.00 41.16 160 GLU A O 1
#

Foldseek 3Di:
DVQQVVQVVCVVVVQQFKWWAFDDDPPPPPQDDDDPVSVVVNVVVCVVPGDDTDIDRDAAHHVVVRGGGGTAQPCLVVDVRNVLRVQQVCQVVVNDDHHDDNVVNVVVVVVRVVVVVVVPAQFPADVGDDDDDVPDDDDWAFPDDDPPVRDTHTDGGHRD

Secondary structure (DSSP, 8-state):
-HHHHHHHHHHHHT----EEEBPPP--TTTSPPS-HHHHHHHHHHHHHHPPPPEEESS---BGGGTBS-EES-S-TTT-HHHHHHHHHHHHHTTSSS-PPPHHHHHHHHHHHHHHHHHHH-----TT------TTPPP---EEEEETTTTEEEEPPP---